Protein AF-A0AAN8BTD1-F1 (afdb_monomer)

Sequence (116 aa):
MRAYEKTLEIPCAHSEGMSALLEAAGKSLQRGRRVCYLGWGSLGVLGLVDASECVPTFGADDEDVRGFISGGYNELKNNEGPLGSDFRISHEGFLHLVLSSLGDHDMVLLIYTQTG

Structure (mmCIF, N/CA/C/O backbone):
data_AF-A0AAN8BTD1-F1
#
_entry.id   AF-A0AAN8BTD1-F1
#
loop_
_atom_site.group_PDB
_atom_site.id
_atom_site.type_symbol
_atom_site.label_atom_id
_atom_site.label_alt_id
_atom_site.label_comp_id
_atom_site.label_asym_id
_atom_site.label_entity_id
_atom_site.label_seq_id
_atom_site.pdbx_PDB_ins_code
_atom_site.Cartn_x
_atom_site.Cartn_y
_atom_site.Cartn_z
_atom_site.occupancy
_atom_site.B_iso_or_equiv
_atom_site.auth_seq_id
_atom_site.auth_comp_id
_atom_site.auth_asym_id
_atom_site.auth_atom_id
_atom_site.pdbx_PDB_model_num
ATOM 1 N N . MET A 1 1 ? 11.306 14.632 -23.818 1.00 53.06 1 MET A N 1
ATOM 2 C CA . MET A 1 1 ? 10.041 15.392 -23.703 1.00 53.06 1 MET A CA 1
ATOM 3 C C . MET A 1 1 ? 8.848 14.613 -24.255 1.00 53.06 1 MET A C 1
ATOM 5 O O . MET A 1 1 ? 8.024 14.221 -23.446 1.00 53.06 1 MET A O 1
ATOM 9 N N . ARG A 1 2 ? 8.818 14.226 -25.544 1.00 59.84 2 ARG A N 1
ATOM 10 C CA . ARG A 1 2 ? 7.687 13.473 -26.149 1.00 59.84 2 ARG A CA 1
ATOM 11 C C . ARG A 1 2 ? 7.262 12.170 -25.450 1.00 59.84 2 ARG A C 1
ATOM 13 O O . ARG A 1 2 ? 6.092 11.816 -25.497 1.00 59.84 2 ARG A O 1
ATOM 20 N N . ALA A 1 3 ? 8.193 11.440 -24.830 1.00 63.34 3 ALA A N 1
ATOM 21 C CA . ALA A 1 3 ? 7.861 10.208 -24.107 1.00 63.34 3 ALA A CA 1
ATOM 22 C C . ALA A 1 3 ? 7.046 10.472 -22.826 1.00 63.34 3 ALA A C 1
ATOM 24 O O . ALA A 1 3 ? 6.123 9.722 -22.550 1.00 63.34 3 ALA A O 1
ATOM 25 N N . TYR A 1 4 ? 7.340 11.557 -22.098 1.00 68.25 4 TYR A N 1
ATOM 26 C CA . TYR A 1 4 ? 6.585 11.954 -20.902 1.00 68.25 4 TYR A CA 1
ATOM 27 C C . TYR A 1 4 ? 5.223 12.565 -21.252 1.00 68.25 4 TYR A C 1
ATOM 29 O O . TYR A 1 4 ? 4.257 12.329 -20.539 1.00 68.25 4 TYR A O 1
ATOM 37 N N . GLU A 1 5 ? 5.124 13.301 -22.365 1.00 65.12 5 GLU A N 1
ATOM 38 C CA . GLU A 1 5 ? 3.844 13.844 -22.849 1.00 65.12 5 GLU A CA 1
ATOM 39 C C . GLU A 1 5 ? 2.848 12.725 -23.182 1.00 65.12 5 GLU A C 1
ATOM 41 O O . GLU A 1 5 ? 1.699 12.784 -22.758 1.00 65.12 5 GLU A O 1
ATOM 46 N N . LYS A 1 6 ? 3.302 11.645 -23.837 1.00 61.16 6 LYS A N 1
ATOM 47 C CA . LYS A 1 6 ? 2.470 10.452 -24.073 1.00 61.16 6 LYS A CA 1
ATOM 48 C C . LYS A 1 6 ? 2.014 9.763 -22.786 1.00 61.16 6 LYS A C 1
ATOM 50 O O . LYS A 1 6 ? 0.930 9.187 -22.760 1.00 61.16 6 LYS A O 1
ATOM 55 N N . THR A 1 7 ? 2.805 9.830 -21.716 1.00 64.00 7 THR A N 1
ATOM 56 C CA . THR A 1 7 ? 2.424 9.272 -20.410 1.00 64.00 7 THR A CA 1
ATOM 57 C C . THR A 1 7 ? 1.228 9.998 -19.795 1.00 64.00 7 THR A C 1
ATOM 59 O O . THR A 1 7 ? 0.555 9.408 -18.964 1.00 64.00 7 THR A O 1
ATOM 62 N N . LEU A 1 8 ? 0.916 11.234 -20.197 1.00 62.72 8 LEU A N 1
ATOM 63 C CA . LEU A 1 8 ? -0.255 11.961 -19.688 1.00 62.72 8 LEU A CA 1
ATOM 64 C C . LEU A 1 8 ? -1.566 11.519 -20.358 1.00 62.72 8 LEU A C 1
ATOM 66 O O . LEU A 1 8 ? -2.632 11.638 -19.761 1.00 62.72 8 LEU A O 1
ATOM 70 N N . GLU A 1 9 ? -1.502 10.981 -21.577 1.00 62.34 9 GLU A N 1
ATOM 71 C CA . GLU A 1 9 ? -2.693 10.578 -22.338 1.00 62.34 9 GLU A CA 1
ATOM 72 C C . GLU A 1 9 ? -3.218 9.194 -21.918 1.00 62.34 9 GLU A C 1
ATOM 74 O O . GLU A 1 9 ? -4.425 8.949 -21.922 1.00 62.34 9 GLU A O 1
ATOM 79 N N . ILE A 1 10 ? -2.323 8.288 -21.512 1.00 68.81 10 ILE A N 1
ATOM 80 C CA . ILE A 1 10 ? -2.658 6.889 -21.195 1.00 68.81 10 ILE A CA 1
ATOM 81 C C . ILE A 1 10 ? -3.501 6.748 -19.906 1.00 68.81 10 ILE A C 1
ATOM 83 O O . ILE A 1 10 ? -4.486 6.006 -19.940 1.00 68.81 10 ILE A O 1
ATOM 87 N N . PRO A 1 11 ? -3.201 7.434 -18.784 1.00 65.56 11 PRO A N 1
ATOM 88 C CA . PRO A 1 11 ? -4.016 7.367 -17.569 1.00 65.56 11 PRO A CA 1
ATOM 89 C C . PRO A 1 11 ? -5.425 7.920 -17.790 1.00 65.56 11 PRO A C 1
ATOM 91 O O . PRO A 1 11 ? -6.400 7.323 -17.342 1.00 65.56 11 PRO A O 1
ATOM 94 N N . CYS A 1 12 ? -5.550 9.007 -18.559 1.00 68.19 12 CYS A N 1
ATOM 95 C CA . CYS A 1 12 ? -6.843 9.599 -18.907 1.00 68.19 12 CYS A CA 1
ATOM 96 C C . CYS A 1 12 ? -7.747 8.613 -19.664 1.00 68.19 12 CYS A C 1
ATOM 98 O O . CYS A 1 12 ? -8.959 8.592 -19.440 1.00 68.19 12 CYS A O 1
ATOM 100 N N . ALA A 1 13 ? -7.159 7.746 -20.496 1.00 78.62 13 ALA A N 1
ATOM 101 C CA . ALA A 1 13 ? -7.882 6.688 -21.199 1.00 78.62 13 ALA A CA 1
ATOM 102 C C . ALA A 1 13 ? -8.425 5.579 -20.272 1.00 78.62 13 ALA A C 1
ATOM 104 O O . ALA A 1 13 ? -9.306 4.832 -20.682 1.00 78.62 13 ALA A O 1
ATOM 105 N N . HIS A 1 14 ? -7.942 5.488 -19.028 1.00 85.19 14 HIS A N 1
ATOM 106 C CA . HIS A 1 14 ? -8.376 4.512 -18.019 1.00 85.19 14 HIS A CA 1
ATOM 107 C C . HIS A 1 14 ? -9.089 5.179 -16.829 1.00 85.19 14 HIS A C 1
ATOM 109 O O . HIS A 1 14 ? -9.186 4.595 -15.747 1.00 85.19 14 HIS A O 1
ATOM 115 N N . SER A 1 15 ? -9.595 6.400 -17.025 1.00 87.31 15 SER A N 1
ATOM 116 C CA . SER A 1 15 ? -10.244 7.213 -15.988 1.00 87.31 15 SER A CA 1
ATOM 117 C C . SER A 1 15 ? -11.395 6.498 -15.273 1.00 87.31 15 SER A C 1
ATOM 119 O O . SER A 1 15 ? -11.531 6.648 -14.062 1.00 87.31 15 SER A O 1
ATOM 121 N N . GLU A 1 16 ? -12.168 5.660 -15.968 1.00 90.69 16 GLU A N 1
ATOM 122 C CA . GLU A 1 16 ? -13.232 4.854 -15.350 1.00 90.69 16 GLU A CA 1
ATOM 123 C C . GLU A 1 16 ? -12.679 3.843 -14.334 1.00 90.69 16 GLU A C 1
ATOM 125 O O . GLU A 1 16 ? -13.166 3.759 -13.206 1.00 90.69 16 GLU A O 1
ATOM 130 N N . GLY A 1 17 ? -11.617 3.118 -14.702 1.00 91.94 17 GLY A N 1
ATOM 131 C CA . GLY A 1 17 ? -10.956 2.160 -13.814 1.00 91.94 17 GLY A CA 1
ATOM 132 C C . GLY A 1 17 ? -10.321 2.845 -12.604 1.00 91.94 17 GLY A C 1
ATOM 133 O O . GLY A 1 17 ? -10.448 2.361 -11.481 1.00 91.94 17 GLY A O 1
ATOM 134 N N . MET A 1 18 ? -9.706 4.012 -12.814 1.00 91.06 18 MET A N 1
ATOM 135 C CA . MET A 1 18 ? -9.172 4.835 -11.725 1.00 91.06 18 MET A CA 1
ATOM 136 C C . MET A 1 18 ? -10.278 5.357 -10.803 1.00 91.06 18 MET A C 1
ATOM 138 O O . MET A 1 18 ? -10.120 5.319 -9.587 1.00 91.06 18 MET A O 1
ATOM 142 N N . SER A 1 19 ? -11.409 5.803 -11.352 1.00 94.25 19 SER A N 1
ATOM 143 C CA . SER A 1 19 ? -12.552 6.266 -10.560 1.00 94.25 19 SER A CA 1
ATOM 144 C C . SER A 1 19 ? -13.100 5.149 -9.675 1.00 94.25 19 SER A C 1
ATOM 146 O O . SER A 1 19 ? -13.294 5.348 -8.478 1.00 94.25 19 SER A O 1
ATOM 148 N N . ALA A 1 20 ? -13.291 3.951 -10.234 1.00 94.56 20 ALA A N 1
ATOM 149 C CA . ALA A 1 20 ? -13.753 2.792 -9.474 1.00 94.56 20 ALA A CA 1
ATOM 150 C C . ALA A 1 20 ? -12.766 2.402 -8.360 1.00 94.56 20 ALA A C 1
ATOM 152 O O . ALA A 1 20 ? -13.182 2.086 -7.243 1.00 94.56 20 ALA A O 1
ATOM 153 N N . LEU A 1 21 ? -11.461 2.468 -8.646 1.00 95.56 21 LEU A N 1
ATOM 154 C CA . LEU A 1 21 ? -10.401 2.225 -7.670 1.00 95.56 21 LEU A CA 1
ATOM 155 C C . LEU A 1 21 ? -10.460 3.232 -6.510 1.00 95.56 21 LEU A C 1
ATOM 157 O O . LEU A 1 21 ? -10.460 2.825 -5.349 1.00 95.56 21 LEU A O 1
ATOM 161 N N . LEU A 1 22 ? -10.552 4.529 -6.819 1.00 95.75 22 LEU A N 1
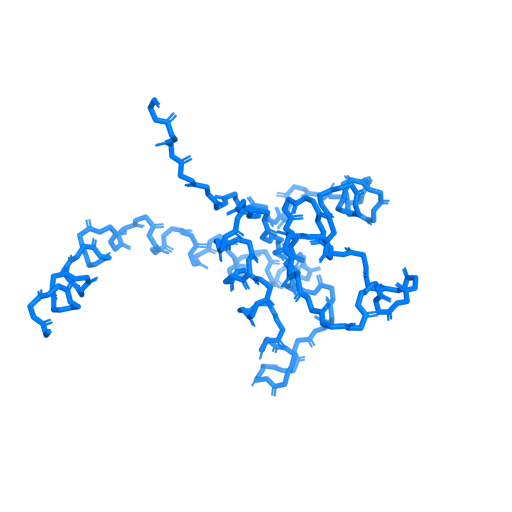ATOM 162 C CA . LEU A 1 22 ? -10.640 5.602 -5.824 1.00 95.75 22 LEU A CA 1
ATOM 163 C C . LEU A 1 22 ? -11.900 5.477 -4.963 1.00 95.75 22 LEU A C 1
ATOM 165 O O . LEU A 1 22 ? -11.836 5.641 -3.746 1.00 95.75 22 LEU A O 1
ATOM 169 N N . GLU A 1 23 ? -13.041 5.138 -5.566 1.00 96.88 23 GLU A N 1
ATOM 170 C CA . GLU A 1 23 ? -14.272 4.883 -4.820 1.00 96.88 23 GLU A CA 1
ATOM 171 C C . GLU A 1 23 ? -14.141 3.705 -3.852 1.00 96.88 23 GLU A C 1
ATOM 173 O O . GLU A 1 23 ? -14.637 3.782 -2.727 1.00 96.88 23 GLU A O 1
ATOM 178 N N . ALA A 1 24 ? -13.513 2.608 -4.279 1.00 96.69 24 ALA A N 1
ATOM 179 C CA . ALA A 1 24 ? -13.305 1.440 -3.431 1.00 96.69 24 ALA A CA 1
ATOM 180 C C . ALA A 1 24 ? -12.382 1.769 -2.248 1.00 96.69 24 ALA A C 1
ATOM 182 O O . ALA A 1 24 ? -12.726 1.460 -1.105 1.00 96.69 24 ALA A O 1
ATOM 183 N N . ALA A 1 25 ? -11.274 2.469 -2.509 1.00 97.44 25 ALA A N 1
ATOM 184 C CA . ALA A 1 25 ? -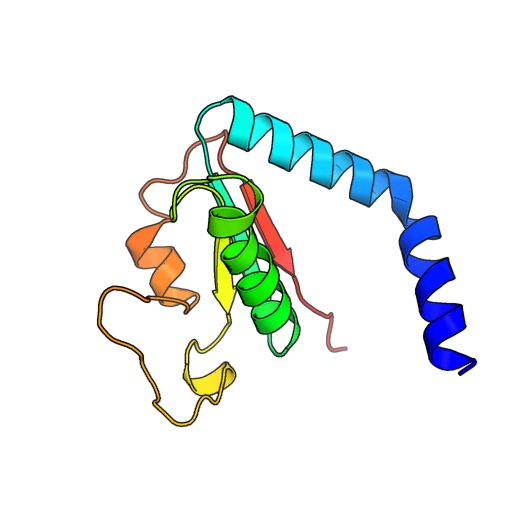10.333 2.899 -1.480 1.00 97.44 25 ALA A CA 1
ATOM 185 C C . ALA A 1 25 ? -11.006 3.841 -0.473 1.00 97.44 25 ALA A C 1
ATOM 187 O O . ALA A 1 25 ? -10.963 3.600 0.732 1.00 97.44 25 ALA A O 1
ATOM 188 N N . GLY A 1 26 ? -11.730 4.852 -0.963 1.00 97.38 26 GLY A N 1
ATOM 189 C CA . GLY A 1 26 ? -12.478 5.779 -0.117 1.00 97.38 26 GLY A CA 1
ATOM 190 C C . GLY A 1 26 ? -13.532 5.079 0.746 1.00 97.38 26 GLY A C 1
ATOM 191 O O . GLY A 1 26 ? -13.653 5.387 1.930 1.00 97.38 26 GLY A O 1
ATOM 192 N N . LYS A 1 27 ? -14.263 4.099 0.197 1.00 98.00 27 LYS A N 1
ATOM 193 C CA . LYS A 1 27 ? -15.246 3.300 0.954 1.00 98.00 27 LYS A CA 1
ATOM 194 C C . LYS A 1 27 ? -14.590 2.427 2.029 1.00 98.00 27 LYS A C 1
ATOM 196 O O . LYS A 1 27 ? -15.197 2.263 3.085 1.00 98.00 27 LYS A O 1
ATOM 201 N N . SER A 1 28 ? -13.399 1.876 1.777 1.00 98.06 28 SER A N 1
ATOM 202 C CA . SER A 1 28 ? -12.621 1.143 2.790 1.00 98.06 28 SER A CA 1
ATOM 203 C C . SER A 1 28 ? -12.261 2.070 3.955 1.00 98.06 28 SER A C 1
ATOM 205 O O . SER A 1 28 ? -12.709 1.860 5.084 1.00 98.06 28 SER A O 1
ATOM 207 N N . LEU A 1 29 ? -11.579 3.180 3.660 1.00 97.31 29 LEU A N 1
ATOM 208 C CA . LEU A 1 29 ? -11.107 4.129 4.672 1.00 97.31 29 LEU A CA 1
ATOM 209 C C . LEU A 1 29 ? -12.262 4.741 5.485 1.00 97.31 29 LEU A C 1
ATOM 211 O O . LEU A 1 29 ? -12.200 4.804 6.709 1.00 97.31 29 LEU A O 1
ATOM 215 N N . GLN A 1 30 ? -13.383 5.096 4.844 1.00 97.00 30 GLN A N 1
ATOM 216 C CA . GLN A 1 30 ? -14.583 5.596 5.540 1.00 97.00 30 GLN A CA 1
ATOM 217 C C . GLN A 1 30 ? -15.184 4.595 6.537 1.00 97.00 30 GLN A C 1
ATOM 219 O O . GLN A 1 30 ? -15.903 4.992 7.453 1.00 97.00 30 GLN A O 1
ATOM 224 N N . ARG A 1 31 ? -14.920 3.296 6.366 1.00 96.75 31 ARG A N 1
ATOM 225 C CA . ARG A 1 31 ? -15.359 2.235 7.282 1.00 96.75 31 ARG A CA 1
ATOM 226 C C . ARG A 1 31 ? -14.341 1.955 8.393 1.00 96.75 31 ARG A C 1
ATOM 228 O O . ARG A 1 31 ? -14.540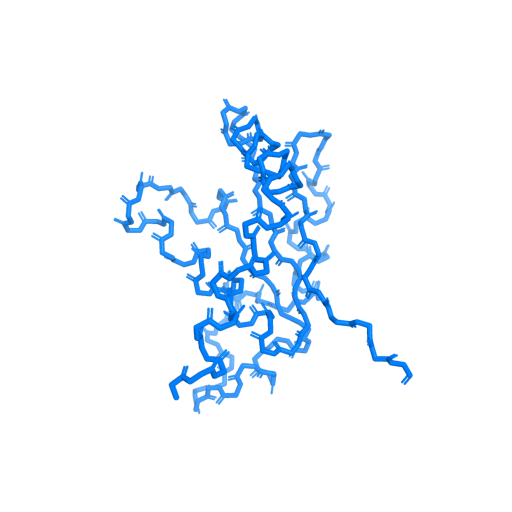 0.989 9.131 1.00 96.75 31 ARG A O 1
ATOM 235 N N . GLY A 1 32 ? -13.280 2.758 8.510 1.00 95.38 32 GLY A N 1
ATOM 236 C CA . GLY A 1 32 ? -12.169 2.517 9.436 1.00 95.38 32 GLY A CA 1
ATOM 237 C C . GLY A 1 32 ? -11.403 1.243 9.081 1.00 95.38 32 GLY A C 1
ATOM 238 O O . GLY A 1 32 ? -11.039 0.464 9.960 1.00 95.38 32 GLY A O 1
ATOM 239 N N . ARG A 1 33 ? -11.289 0.962 7.781 1.00 96.75 33 ARG A N 1
ATOM 240 C CA . ARG A 1 33 ? -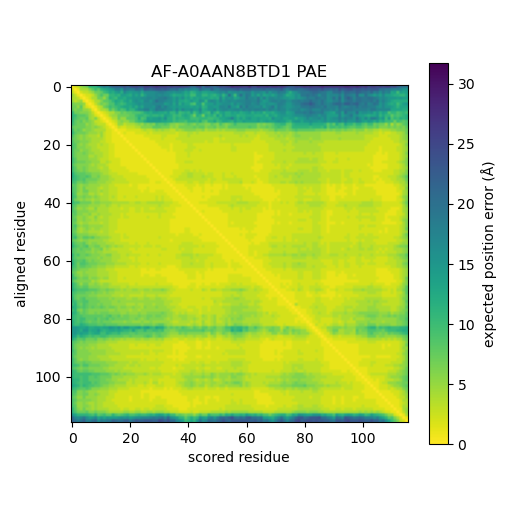10.593 -0.198 7.213 1.00 96.75 33 ARG A CA 1
ATOM 241 C C . ARG A 1 33 ? -9.391 0.278 6.418 1.00 96.75 33 ARG A C 1
ATOM 243 O O . ARG A 1 33 ? -9.219 1.478 6.236 1.00 96.75 33 ARG A O 1
ATOM 250 N N . ARG A 1 34 ? -8.561 -0.657 5.959 1.00 96.44 34 ARG A N 1
ATOM 251 C CA . ARG A 1 34 ? -7.262 -0.328 5.369 1.00 96.44 34 ARG A CA 1
ATOM 252 C C . ARG A 1 34 ? -7.211 -0.485 3.856 1.00 96.44 34 ARG A C 1
ATOM 254 O O . ARG A 1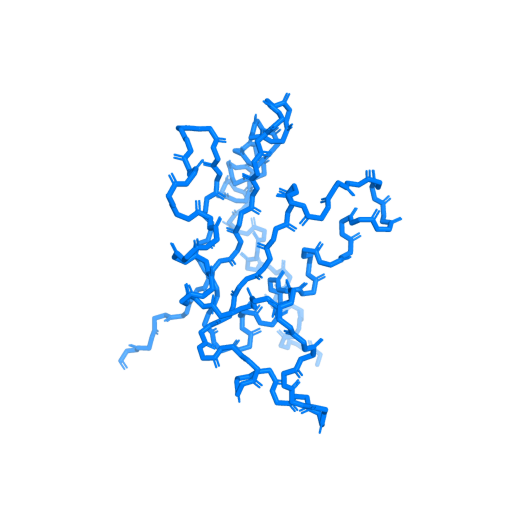 34 ? -8.016 -1.196 3.242 1.00 96.44 34 ARG A O 1
ATOM 261 N N . VAL A 1 35 ? -6.203 0.138 3.262 1.00 98.19 35 VAL A N 1
ATOM 262 C CA . VAL A 1 35 ? -5.787 -0.038 1.871 1.00 98.19 35 VAL A CA 1
ATOM 263 C C . VAL A 1 35 ? -4.344 -0.542 1.863 1.00 98.19 35 VAL A C 1
ATOM 265 O O . VAL A 1 35 ? -3.465 0.032 2.498 1.00 98.19 35 VAL A O 1
ATOM 268 N N . CYS A 1 36 ? -4.074 -1.639 1.162 1.00 97.94 36 CYS A N 1
ATOM 269 C CA . CYS A 1 36 ? -2.737 -2.214 1.046 1.00 97.94 36 CYS A CA 1
ATOM 270 C C . CYS A 1 36 ? -2.294 -2.284 -0.415 1.00 97.94 36 CYS A C 1
ATOM 272 O O . CYS A 1 36 ? -2.992 -2.860 -1.249 1.00 97.94 36 CYS A O 1
ATOM 274 N N . TYR A 1 37 ? -1.108 -1.764 -0.717 1.00 97.94 37 TYR A N 1
ATOM 275 C CA . TYR A 1 37 ? -0.454 -1.908 -2.013 1.00 97.94 37 TYR A CA 1
ATOM 276 C C . TYR A 1 37 ? 0.500 -3.102 -1.979 1.00 97.94 37 TYR A C 1
ATOM 278 O O . TYR A 1 37 ? 1.407 -3.145 -1.154 1.00 97.94 37 TYR A O 1
ATOM 286 N N . LEU A 1 38 ? 0.317 -4.061 -2.884 1.00 98.00 38 LEU A N 1
ATOM 287 C CA . LEU A 1 38 ? 1.252 -5.159 -3.133 1.00 98.00 38 LEU A CA 1
ATOM 288 C C . LEU A 1 38 ? 1.880 -4.949 -4.509 1.00 98.00 38 LEU A C 1
ATOM 290 O O . LEU A 1 38 ? 1.198 -5.097 -5.527 1.00 98.00 38 LEU A O 1
ATOM 294 N N . GLY A 1 39 ? 3.156 -4.579 -4.557 1.00 97.25 39 GLY A N 1
ATOM 295 C CA . GLY A 1 39 ? 3.824 -4.234 -5.808 1.00 97.25 39 GLY A CA 1
ATOM 296 C C . GLY A 1 39 ? 5.085 -5.041 -6.094 1.00 97.25 39 GLY A C 1
ATOM 297 O O . GLY A 1 39 ? 5.798 -5.473 -5.192 1.00 97.25 39 GLY A O 1
ATOM 298 N N . TRP A 1 40 ? 5.385 -5.205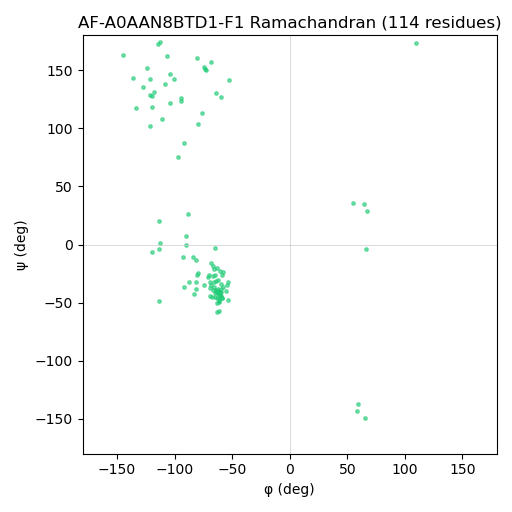 -7.382 1.00 96.75 40 TRP A N 1
ATOM 299 C CA . TRP A 1 40 ? 6.585 -5.897 -7.859 1.00 96.75 40 TRP A CA 1
ATOM 300 C C . TRP A 1 40 ? 7.593 -4.921 -8.465 1.00 96.75 40 TRP A C 1
ATOM 302 O O . TRP A 1 40 ? 7.220 -4.009 -9.210 1.00 96.75 40 TRP A O 1
ATOM 312 N N . GLY A 1 41 ? 8.882 -5.111 -8.176 1.00 93.50 41 GLY A N 1
ATOM 313 C CA . GLY A 1 41 ? 9.935 -4.237 -8.692 1.00 93.50 41 GLY A CA 1
ATOM 314 C C . GLY A 1 41 ? 9.756 -2.774 -8.287 1.00 93.50 41 GLY A C 1
ATOM 315 O O . GLY A 1 41 ? 9.285 -2.451 -7.196 1.00 93.50 41 GLY A O 1
ATOM 316 N N . SER A 1 42 ? 10.094 -1.858 -9.198 1.00 93.12 42 SER A N 1
ATOM 317 C CA . SER A 1 42 ? 9.961 -0.415 -8.957 1.00 93.12 42 SER A CA 1
ATOM 318 C C . SER A 1 42 ? 8.515 0.044 -8.735 1.00 93.12 42 SER A C 1
ATOM 320 O O . SER A 1 42 ? 8.306 1.093 -8.129 1.00 93.12 42 SER A O 1
ATOM 322 N N . LEU A 1 43 ? 7.513 -0.733 -9.165 1.00 95.31 43 LEU A N 1
ATOM 323 C CA . LEU A 1 43 ? 6.105 -0.437 -8.884 1.00 95.31 43 LEU A CA 1
ATOM 324 C C . LEU A 1 43 ? 5.764 -0.632 -7.401 1.00 95.31 43 LEU A C 1
ATOM 326 O O . LEU A 1 43 ? 4.950 0.115 -6.866 1.00 95.31 43 LEU A O 1
ATOM 330 N N . GLY A 1 44 ? 6.417 -1.574 -6.714 1.00 96.00 44 GLY A N 1
ATOM 331 C CA . GLY A 1 44 ? 6.291 -1.701 -5.260 1.00 96.00 44 GLY A CA 1
ATOM 332 C C . GLY A 1 44 ? 6.923 -0.530 -4.515 1.00 96.00 44 GLY A C 1
ATOM 333 O O . GLY A 1 44 ? 6.357 -0.060 -3.533 1.00 96.00 44 GLY A O 1
ATOM 334 N N . VAL A 1 45 ? 8.030 0.022 -5.027 1.00 96.38 45 VAL A N 1
ATOM 335 C CA . VAL A 1 45 ? 8.613 1.260 -4.477 1.00 96.38 45 VAL A CA 1
ATOM 336 C C . VAL A 1 45 ? 7.637 2.428 -4.621 1.00 96.38 45 VAL A C 1
ATOM 338 O O . VAL A 1 45 ? 7.469 3.192 -3.677 1.00 96.38 45 VAL A O 1
ATOM 341 N N . LEU A 1 46 ? 6.949 2.546 -5.761 1.00 95.56 46 LEU A N 1
ATOM 342 C CA . LEU A 1 46 ? 5.934 3.584 -5.955 1.00 95.56 46 LEU A CA 1
ATOM 343 C C . LEU A 1 46 ? 4.785 3.463 -4.940 1.00 95.56 46 LEU A C 1
ATOM 345 O O . LEU A 1 46 ? 4.381 4.470 -4.367 1.00 95.56 46 LEU A O 1
ATOM 349 N N . GLY A 1 47 ? 4.312 2.242 -4.672 1.00 96.38 47 GLY A N 1
ATOM 350 C CA . GLY A 1 47 ? 3.310 1.995 -3.633 1.00 96.38 47 GLY A CA 1
ATOM 351 C C . GLY A 1 47 ? 3.804 2.350 -2.225 1.00 96.38 47 GLY A C 1
ATOM 352 O O . GLY A 1 47 ? 3.066 2.948 -1.451 1.00 96.38 47 GLY A O 1
ATOM 353 N N . LEU A 1 48 ? 5.061 2.037 -1.890 1.00 96.38 48 LEU A N 1
ATOM 354 C CA . LEU A 1 48 ? 5.657 2.427 -0.605 1.00 96.38 48 LEU A CA 1
ATOM 355 C C . LEU A 1 48 ? 5.687 3.949 -0.422 1.00 96.38 48 LEU A C 1
ATOM 357 O O . LEU A 1 48 ? 5.336 4.434 0.651 1.00 96.38 48 LEU A O 1
ATOM 361 N N . VAL A 1 49 ? 6.076 4.688 -1.465 1.00 96.25 49 VAL A N 1
ATOM 362 C CA . VAL A 1 49 ? 6.123 6.156 -1.435 1.00 96.25 49 VAL A CA 1
ATOM 363 C C . VAL A 1 49 ? 4.725 6.736 -1.230 1.00 96.25 49 VAL A C 1
ATOM 365 O O . VAL A 1 49 ? 4.539 7.526 -0.310 1.00 96.25 49 VAL A O 1
ATOM 368 N N . ASP A 1 50 ? 3.738 6.305 -2.020 1.00 96.38 50 ASP A N 1
ATOM 369 C CA . ASP A 1 50 ? 2.359 6.801 -1.909 1.00 96.38 50 ASP A CA 1
ATOM 370 C C . ASP A 1 50 ? 1.762 6.561 -0.511 1.00 96.38 50 ASP A C 1
ATOM 372 O O . ASP A 1 50 ? 1.242 7.484 0.117 1.00 96.38 50 ASP A O 1
ATOM 376 N N . ALA A 1 51 ? 1.928 5.348 0.030 1.00 96.44 51 ALA A N 1
ATOM 377 C CA . ALA A 1 51 ? 1.478 5.018 1.381 1.00 96.44 51 ALA A CA 1
ATOM 378 C C . ALA A 1 51 ? 2.144 5.903 2.449 1.00 96.44 51 ALA A C 1
ATOM 380 O O . ALA A 1 51 ? 1.464 6.422 3.333 1.00 96.44 51 ALA A O 1
ATOM 381 N N . SER A 1 52 ? 3.461 6.122 2.352 1.00 95.06 52 SER A N 1
ATOM 382 C CA . SER A 1 52 ? 4.215 6.887 3.356 1.00 95.06 52 SER A CA 1
ATOM 383 C C . SER A 1 52 ? 3.812 8.362 3.449 1.00 95.06 52 SER A C 1
ATOM 385 O O . SER A 1 52 ? 3.925 8.963 4.515 1.00 95.06 52 SER A O 1
ATOM 387 N N . GLU A 1 53 ? 3.291 8.940 2.364 1.00 97.38 53 GLU A N 1
ATOM 388 C CA . GLU A 1 53 ? 2.848 10.336 2.334 1.00 97.38 53 GLU A CA 1
ATOM 389 C C . GLU A 1 53 ? 1.444 10.528 2.931 1.00 97.38 53 GLU A C 1
ATOM 391 O O . GLU A 1 53 ? 1.055 11.657 3.241 1.00 97.38 53 GLU A O 1
ATOM 396 N N . CYS A 1 54 ? 0.678 9.451 3.150 1.00 96.81 54 CYS A N 1
ATOM 397 C CA . CYS A 1 54 ? -0.686 9.547 3.675 1.00 96.81 54 CYS A CA 1
ATOM 398 C C . CYS A 1 54 ? -0.730 10.061 5.123 1.00 96.81 54 CYS A C 1
ATOM 400 O O . CYS A 1 54 ? -1.585 10.883 5.462 1.00 96.81 54 CYS A O 1
ATOM 402 N N . VAL A 1 55 ? 0.216 9.627 5.960 1.00 95.38 55 VAL A N 1
ATOM 403 C CA . VAL A 1 55 ? 0.313 10.013 7.377 1.00 95.38 55 VAL A CA 1
ATOM 404 C C . VAL A 1 55 ? 0.566 11.520 7.537 1.00 95.38 55 VAL A C 1
ATOM 406 O O . VAL A 1 55 ? -0.279 12.198 8.128 1.00 95.38 55 VAL A O 1
ATOM 409 N N . PRO A 1 56 ? 1.649 12.111 6.985 1.00 97.31 56 PRO A N 1
ATOM 410 C CA . PRO A 1 56 ? 1.911 13.540 7.155 1.00 97.31 56 PRO A CA 1
ATOM 411 C C . PRO A 1 56 ? 0.937 14.438 6.379 1.00 97.31 56 PRO A C 1
ATOM 413 O O . PRO A 1 56 ? 0.701 15.571 6.800 1.00 97.31 56 PRO A O 1
ATOM 416 N N . THR A 1 57 ? 0.371 13.967 5.262 1.00 97.25 57 THR A N 1
ATOM 417 C CA . THR A 1 57 ? -0.493 14.795 4.403 1.00 97.25 57 THR A CA 1
ATOM 418 C C . THR A 1 57 ? -1.933 14.845 4.901 1.00 97.25 57 THR A C 1
ATOM 420 O O . THR A 1 57 ? -2.550 15.911 4.898 1.00 97.25 57 THR A O 1
ATOM 423 N N . PHE A 1 58 ? -2.483 13.702 5.321 1.00 96.38 58 PHE A N 1
ATOM 424 C CA . PHE A 1 58 ? -3.901 13.570 5.666 1.00 96.38 58 PHE A CA 1
ATOM 425 C C . PHE A 1 58 ? -4.148 13.285 7.150 1.00 96.38 58 PHE A C 1
ATOM 427 O O . PHE A 1 58 ? -5.305 13.253 7.565 1.00 96.38 58 PHE A O 1
ATOM 434 N N . GLY A 1 59 ? -3.096 13.102 7.956 1.00 95.62 59 GLY A N 1
ATOM 435 C CA . GLY A 1 59 ? -3.229 12.691 9.354 1.00 95.62 59 GLY A CA 1
ATOM 436 C C . GLY A 1 59 ? -3.778 11.270 9.502 1.00 95.62 59 GLY A C 1
ATOM 437 O O . GLY A 1 59 ? -4.479 11.000 10.475 1.00 95.62 59 GLY A O 1
ATOM 438 N N . ALA A 1 60 ? -3.518 10.407 8.515 1.00 96.25 60 ALA A N 1
ATOM 439 C CA . ALA A 1 60 ? -3.891 8.995 8.542 1.00 96.25 60 ALA A CA 1
ATOM 440 C C . ALA A 1 60 ? -3.078 8.220 9.593 1.00 96.25 60 ALA A C 1
ATOM 442 O O . ALA A 1 60 ? -1.977 8.639 9.960 1.00 96.25 60 ALA A O 1
ATOM 443 N N . ASP A 1 61 ? -3.608 7.090 10.054 1.00 96.12 61 ASP A N 1
ATOM 444 C CA . ASP A 1 61 ? -2.857 6.124 10.859 1.00 96.12 61 ASP A CA 1
ATOM 445 C C . ASP A 1 61 ? -1.876 5.327 9.977 1.00 96.12 61 ASP A C 1
ATOM 447 O O . ASP A 1 61 ? -2.124 5.119 8.785 1.00 96.12 61 ASP A O 1
ATOM 451 N N . ASP A 1 62 ? -0.774 4.843 10.559 1.00 91.81 62 ASP A N 1
ATOM 452 C CA . ASP A 1 62 ? 0.225 4.016 9.864 1.00 91.81 62 ASP A CA 1
ATOM 453 C C . ASP A 1 62 ? -0.383 2.728 9.267 1.00 91.81 62 ASP A C 1
ATOM 455 O O . ASP A 1 62 ? 0.165 2.147 8.325 1.00 91.81 62 ASP A O 1
ATOM 459 N N . GLU A 1 63 ? -1.517 2.261 9.801 1.00 93.94 63 GLU A N 1
ATOM 460 C CA . GLU A 1 63 ? -2.226 1.078 9.314 1.00 93.94 63 GLU A CA 1
ATOM 461 C C . GLU A 1 63 ? -3.321 1.373 8.277 1.00 93.94 63 GLU A C 1
ATOM 463 O O . GLU A 1 63 ? -3.792 0.428 7.637 1.00 93.94 63 GLU A O 1
ATOM 468 N N . ASP A 1 64 ? -3.704 2.637 8.062 1.00 96.25 64 ASP A N 1
ATOM 469 C CA . ASP A 1 64 ? -4.777 3.009 7.127 1.00 96.25 64 ASP A CA 1
ATOM 470 C C . ASP A 1 64 ? -4.377 2.733 5.672 1.00 96.25 64 ASP A C 1
ATOM 472 O O . ASP A 1 64 ? -5.153 2.161 4.901 1.00 96.25 64 ASP A O 1
ATOM 476 N N . VAL A 1 65 ? -3.154 3.113 5.287 1.00 97.75 65 VAL A N 1
ATOM 477 C CA . VAL A 1 65 ? -2.606 2.891 3.942 1.00 97.75 65 VAL A CA 1
ATOM 478 C C . VAL A 1 65 ? -1.195 2.329 4.055 1.00 97.75 65 VAL A C 1
ATOM 480 O O . VAL A 1 65 ? -0.291 2.987 4.559 1.00 97.75 65 VAL A O 1
ATOM 483 N N . ARG A 1 66 ? -0.982 1.107 3.557 1.00 97.19 66 ARG A N 1
ATOM 484 C CA . ARG A 1 66 ?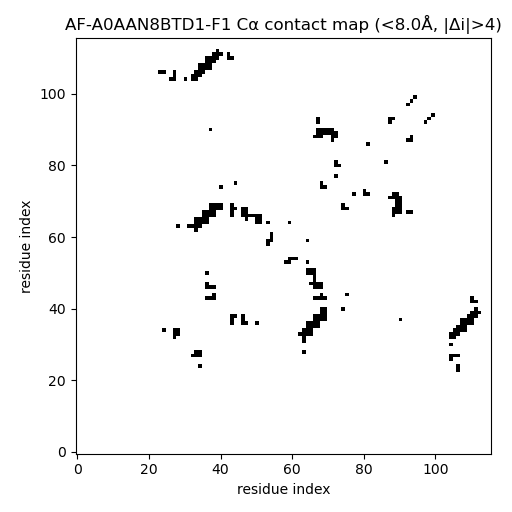 0.307 0.406 3.670 1.00 97.19 66 ARG A CA 1
ATOM 485 C C . ARG A 1 66 ? 0.837 -0.085 2.336 1.00 97.19 66 ARG A C 1
ATOM 487 O O . ARG A 1 66 ? 0.116 -0.712 1.567 1.00 97.19 66 ARG A O 1
ATOM 494 N N . GLY A 1 67 ? 2.128 0.128 2.096 1.00 97.00 67 GLY A N 1
ATOM 495 C CA . GLY A 1 67 ? 2.834 -0.410 0.936 1.00 97.00 67 GLY A CA 1
ATOM 496 C C . GLY A 1 67 ? 3.656 -1.653 1.268 1.00 97.00 67 GLY A C 1
ATOM 497 O O . GLY A 1 67 ? 4.294 -1.731 2.319 1.00 97.00 67 GLY A O 1
ATOM 498 N N . PHE A 1 68 ? 3.682 -2.603 0.338 1.00 97.81 68 PHE A N 1
ATOM 499 C CA . PHE A 1 68 ? 4.533 -3.783 0.376 1.00 97.81 68 PHE A CA 1
ATOM 500 C C . PHE A 1 68 ? 5.150 -4.033 -1.001 1.00 97.81 68 PHE A C 1
ATOM 502 O O . PHE A 1 68 ? 4.519 -3.834 -2.042 1.00 97.81 68 PHE A O 1
ATOM 509 N N . ILE A 1 69 ? 6.395 -4.494 -0.992 1.00 97.31 69 ILE A N 1
ATOM 510 C CA . ILE A 1 69 ? 7.201 -4.768 -2.178 1.00 97.31 69 ILE A CA 1
ATOM 511 C C . ILE A 1 69 ? 7.634 -6.235 -2.192 1.00 97.31 69 ILE A C 1
ATOM 513 O O . ILE A 1 69 ? 7.969 -6.815 -1.149 1.00 97.31 69 ILE A O 1
ATOM 517 N N . SER A 1 70 ? 7.661 -6.850 -3.374 1.00 96.06 70 SER A N 1
ATOM 518 C CA . SER A 1 70 ? 8.302 -8.153 -3.555 1.00 96.06 70 SER A CA 1
ATOM 519 C C . SER A 1 70 ? 9.745 -8.109 -3.033 1.00 96.06 70 SER A C 1
ATOM 521 O O . SER A 1 70 ? 10.405 -7.080 -3.091 1.00 96.06 70 SER A O 1
ATOM 523 N N . GLY A 1 71 ? 10.225 -9.176 -2.392 1.00 92.06 71 GLY A N 1
ATOM 524 C CA . GLY A 1 71 ? 11.612 -9.239 -1.900 1.00 92.06 71 GLY A CA 1
ATOM 525 C C . GLY A 1 71 ? 12.003 -8.260 -0.773 1.00 92.06 71 GLY A C 1
ATOM 526 O O . GLY A 1 71 ? 13.124 -8.347 -0.266 1.00 92.06 71 GLY A O 1
ATOM 527 N N . GLY A 1 72 ? 11.114 -7.359 -0.337 1.00 95.81 72 GLY A N 1
ATOM 528 C CA . GLY A 1 72 ? 11.351 -6.422 0.765 1.00 95.81 72 GLY A CA 1
ATOM 529 C C . GLY A 1 72 ? 12.549 -5.490 0.536 1.00 95.81 72 GLY A C 1
ATOM 530 O O . GLY A 1 72 ? 12.770 -4.974 -0.558 1.00 95.81 72 GLY A O 1
ATOM 531 N N . TYR A 1 73 ? 13.361 -5.288 1.578 1.00 95.44 73 TYR A N 1
ATOM 532 C CA . TYR A 1 73 ? 14.529 -4.394 1.540 1.00 95.44 73 TYR A CA 1
ATOM 533 C C . TYR A 1 73 ? 15.578 -4.760 0.482 1.00 95.44 73 TYR A C 1
ATOM 535 O O . TYR A 1 73 ? 16.275 -3.879 -0.019 1.00 95.44 73 TYR A O 1
ATOM 543 N N . ASN A 1 74 ? 15.662 -6.035 0.089 1.00 92.75 74 ASN A N 1
ATOM 544 C CA . ASN A 1 74 ? 16.562 -6.459 -0.987 1.00 92.75 74 ASN A CA 1
ATOM 545 C C . ASN A 1 74 ? 16.171 -5.839 -2.337 1.00 92.75 74 ASN A C 1
ATOM 547 O O . ASN A 1 74 ? 17.037 -5.589 -3.176 1.00 92.75 74 ASN A O 1
ATOM 551 N N . GLU A 1 75 ? 14.878 -5.589 -2.547 1.00 93.62 75 GLU A N 1
ATOM 552 C CA . GLU A 1 75 ? 14.364 -4.954 -3.757 1.00 93.62 75 GLU A CA 1
ATOM 553 C C . GLU A 1 75 ? 14.376 -3.421 -3.644 1.00 93.62 75 GLU A C 1
ATOM 555 O O . GLU A 1 75 ? 14.674 -2.743 -4.628 1.00 93.62 75 GLU A O 1
ATOM 560 N N . LEU A 1 76 ? 14.179 -2.875 -2.435 1.00 93.56 76 LEU A N 1
ATOM 561 C CA . LEU A 1 76 ? 14.308 -1.437 -2.156 1.00 93.56 76 LEU A CA 1
ATOM 562 C C . LEU A 1 76 ? 15.749 -0.917 -2.327 1.00 93.56 76 LEU A C 1
ATOM 564 O O . LEU A 1 76 ? 15.941 0.228 -2.730 1.00 93.56 76 LEU A O 1
ATOM 568 N N . LYS A 1 77 ? 16.760 -1.754 -2.044 1.00 91.88 77 LYS A N 1
ATOM 569 C CA . LYS A 1 77 ? 18.196 -1.447 -2.207 1.00 91.88 77 LYS A CA 1
ATOM 570 C C . LYS A 1 77 ? 18.657 -0.176 -1.480 1.00 91.88 77 LYS A C 1
ATOM 572 O O . LYS A 1 77 ? 19.520 0.551 -1.971 1.00 91.88 77 LYS A O 1
ATOM 577 N N . ASN A 1 78 ? 18.101 0.098 -0.305 1.00 92.69 78 ASN A N 1
ATOM 578 C CA . ASN A 1 78 ? 18.594 1.169 0.553 1.00 92.69 78 ASN A CA 1
ATOM 579 C C . ASN A 1 78 ? 19.940 0.778 1.191 1.00 92.69 78 ASN A C 1
ATOM 581 O O . ASN A 1 78 ? 20.201 -0.392 1.466 1.00 92.69 78 ASN A O 1
ATOM 585 N N . ASN A 1 79 ? 20.785 1.770 1.476 1.00 95.75 79 ASN A N 1
ATOM 586 C CA . ASN A 1 79 ? 22.132 1.533 2.013 1.00 95.75 79 ASN A CA 1
ATOM 587 C C . ASN A 1 79 ? 22.136 0.931 3.425 1.00 95.75 79 ASN A C 1
ATOM 589 O O . ASN A 1 79 ? 23.089 0.258 3.805 1.00 95.75 79 ASN A O 1
ATOM 593 N N . GLU A 1 80 ? 21.086 1.188 4.200 1.00 93.88 80 GLU A N 1
ATOM 594 C CA . GLU A 1 80 ? 20.981 0.755 5.596 1.00 93.88 80 GLU A CA 1
ATOM 595 C C . GLU A 1 80 ? 20.459 -0.685 5.737 1.00 93.88 80 GLU A C 1
ATOM 597 O O . GLU A 1 80 ? 20.530 -1.263 6.818 1.00 93.88 80 GLU A O 1
ATOM 602 N N . GLY A 1 81 ? 19.963 -1.293 4.652 1.00 92.75 81 GLY A N 1
ATOM 603 C CA . GLY A 1 81 ? 19.309 -2.599 4.704 1.00 92.75 81 GLY A CA 1
ATOM 604 C C . GLY A 1 81 ? 17.997 -2.562 5.507 1.00 92.75 81 GLY A C 1
ATOM 605 O O . GLY A 1 81 ? 17.304 -1.544 5.507 1.00 92.75 81 GLY A O 1
ATOM 606 N N . PRO A 1 82 ? 17.603 -3.664 6.168 1.00 93.88 82 PRO A N 1
ATOM 607 C CA . PRO A 1 82 ? 16.379 -3.699 6.966 1.00 93.88 82 PRO A CA 1
ATOM 608 C C . PRO A 1 82 ? 16.380 -2.678 8.111 1.00 93.88 82 PRO A C 1
ATOM 610 O O . PRO A 1 82 ? 17.273 -2.690 8.953 1.00 93.88 82 PRO A O 1
ATOM 613 N N . LEU A 1 83 ? 15.339 -1.843 8.187 1.00 91.69 83 LEU A N 1
ATOM 614 C CA . LEU A 1 83 ? 15.250 -0.708 9.121 1.00 91.69 83 LEU A CA 1
ATOM 615 C C . LEU A 1 83 ? 14.642 -1.068 10.492 1.00 91.69 83 LEU A C 1
ATOM 617 O O . LEU A 1 83 ? 14.067 -0.221 11.167 1.00 91.69 83 LEU A O 1
ATOM 621 N N . GLY A 1 84 ? 14.762 -2.327 10.916 1.00 86.25 84 GLY A N 1
ATOM 622 C CA . GLY A 1 84 ? 14.203 -2.832 12.175 1.00 86.25 84 GLY A CA 1
ATOM 623 C C . GLY A 1 84 ? 13.022 -3.790 11.996 1.00 86.25 84 GLY A C 1
ATOM 624 O O . GLY A 1 84 ? 12.554 -4.043 10.887 1.00 86.25 84 GLY A O 1
ATOM 625 N N . SER A 1 85 ? 12.565 -4.376 13.107 1.00 82.19 85 SER A N 1
ATOM 626 C CA . SER A 1 85 ? 11.499 -5.392 13.122 1.00 82.19 85 SER A CA 1
ATOM 627 C C . SER A 1 85 ? 10.119 -4.847 12.782 1.00 82.19 85 SER A C 1
ATOM 629 O O . SER A 1 85 ? 9.273 -5.606 12.305 1.00 82.19 85 SER A O 1
ATOM 631 N N . ASP A 1 86 ? 9.915 -3.560 13.039 1.00 82.62 86 ASP A N 1
ATOM 632 C CA . ASP A 1 86 ? 8.603 -2.917 12.996 1.00 82.62 86 ASP A CA 1
ATOM 633 C C . ASP A 1 86 ? 8.217 -2.571 11.548 1.00 82.62 86 ASP A C 1
ATOM 635 O O . ASP A 1 86 ? 7.048 -2.602 11.167 1.00 82.62 86 ASP A O 1
ATOM 639 N N . PHE A 1 87 ? 9.217 -2.381 10.684 1.00 87.44 87 PHE A N 1
ATOM 640 C CA . PHE A 1 87 ? 9.042 -2.031 9.279 1.00 87.44 87 PHE A CA 1
ATOM 641 C C . PHE A 1 87 ? 9.112 -3.270 8.375 1.00 87.44 87 PHE A C 1
ATOM 643 O O . PHE A 1 87 ? 10.095 -3.532 7.681 1.00 87.44 87 PHE A O 1
ATOM 650 N N . ARG A 1 88 ? 8.048 -4.079 8.363 1.00 93.62 88 ARG A N 1
ATOM 651 C CA . ARG A 1 88 ? 7.966 -5.278 7.503 1.00 93.62 88 ARG A CA 1
ATOM 652 C C . ARG A 1 88 ? 7.307 -4.950 6.165 1.00 93.62 88 ARG A C 1
ATOM 654 O O . ARG A 1 88 ? 6.107 -5.129 5.999 1.00 93.62 88 ARG A O 1
ATOM 661 N N . ILE A 1 89 ? 8.112 -4.511 5.203 1.00 96.12 89 ILE A N 1
ATOM 662 C CA . ILE A 1 89 ? 7.640 -4.077 3.875 1.00 96.12 89 ILE A CA 1
ATOM 663 C C . ILE A 1 89 ? 7.581 -5.193 2.820 1.00 96.12 89 ILE A C 1
ATOM 665 O O . ILE A 1 89 ? 7.237 -4.922 1.676 1.00 96.12 89 ILE A O 1
ATOM 669 N N . SER A 1 90 ? 7.959 -6.434 3.143 1.00 97.06 90 SER A N 1
ATOM 670 C CA . SER A 1 90 ? 7.919 -7.526 2.158 1.00 97.06 90 SER A CA 1
ATOM 671 C C . SER A 1 90 ? 6.514 -8.111 2.004 1.00 97.06 90 SER A C 1
ATOM 673 O O . SER A 1 90 ? 5.681 -7.994 2.906 1.00 97.06 90 SER A O 1
ATOM 675 N N . HIS A 1 91 ? 6.257 -8.813 0.899 1.00 97.31 91 HIS A N 1
ATOM 676 C CA . HIS A 1 91 ? 5.019 -9.584 0.736 1.00 97.31 91 HIS A CA 1
ATOM 677 C C . HIS A 1 91 ? 4.839 -10.637 1.842 1.00 97.31 91 HIS A C 1
ATOM 679 O O . HIS A 1 91 ? 3.733 -10.815 2.338 1.00 97.31 91 HIS A O 1
ATOM 685 N N . GLU A 1 92 ? 5.906 -11.286 2.316 1.00 95.94 92 GLU A N 1
ATOM 686 C CA . GLU A 1 92 ? 5.836 -12.165 3.494 1.00 95.94 92 GLU A CA 1
ATOM 687 C C . GLU A 1 92 ? 5.436 -11.380 4.750 1.00 95.94 92 GLU A C 1
ATOM 689 O O . GLU A 1 92 ? 4.647 -11.862 5.561 1.00 95.94 92 GLU A O 1
ATOM 694 N N . GLY A 1 93 ? 5.935 -10.149 4.897 1.00 94.81 93 GLY A N 1
ATOM 695 C CA . GLY A 1 93 ? 5.483 -9.205 5.917 1.00 94.81 93 GLY A CA 1
ATOM 696 C C . GLY A 1 93 ? 3.971 -8.996 5.876 1.00 94.81 93 GLY A C 1
ATOM 697 O O . GLY A 1 93 ? 3.320 -9.149 6.906 1.00 94.81 93 GLY A O 1
ATOM 698 N N . PHE A 1 94 ? 3.403 -8.754 4.694 1.00 96.56 94 PHE A N 1
ATOM 699 C CA . PHE A 1 94 ? 1.953 -8.647 4.501 1.00 96.56 94 PHE A CA 1
ATOM 700 C C . PHE A 1 94 ? 1.204 -9.919 4.925 1.00 96.56 94 PHE A C 1
ATOM 702 O O . PHE A 1 94 ? 0.215 -9.833 5.655 1.00 96.56 94 PHE A O 1
ATOM 709 N N . LEU A 1 95 ? 1.681 -11.104 4.526 1.00 95.31 95 LEU A N 1
ATOM 710 C CA . LEU A 1 95 ? 1.045 -12.375 4.902 1.00 95.31 95 LEU A CA 1
ATOM 711 C C . LEU A 1 95 ? 1.005 -12.565 6.426 1.00 95.31 95 LEU A C 1
ATOM 713 O O . LEU A 1 95 ? 0.020 -13.063 6.965 1.00 95.31 95 LEU A O 1
ATOM 717 N N . HIS A 1 96 ? 2.068 -12.162 7.122 1.00 93.38 96 HIS A N 1
ATOM 718 C CA . HIS A 1 96 ? 2.175 -12.321 8.570 1.00 93.38 96 HIS A CA 1
ATOM 719 C C . HIS A 1 96 ? 1.444 -11.240 9.371 1.00 93.38 96 HIS A C 1
ATOM 721 O O . HIS A 1 96 ? 0.883 -11.552 10.419 1.00 93.38 96 HIS A O 1
ATOM 727 N N . LEU A 1 97 ? 1.476 -9.988 8.912 1.00 91.69 97 LEU A N 1
ATOM 728 C CA . LEU A 1 97 ? 0.940 -8.845 9.653 1.00 91.69 97 LEU A CA 1
ATOM 729 C C . LEU A 1 97 ? -0.514 -8.532 9.314 1.00 91.69 97 LEU A C 1
ATOM 731 O O . LEU A 1 97 ? -1.264 -8.101 10.182 1.00 91.69 97 LEU A O 1
ATOM 735 N N . VAL A 1 98 ? -0.897 -8.704 8.049 1.00 94.44 98 VAL A N 1
ATOM 736 C CA . VAL A 1 98 ? -2.151 -8.156 7.528 1.00 94.44 98 VAL A CA 1
ATOM 737 C C . VAL A 1 98 ? -3.126 -9.263 7.165 1.00 94.44 98 VAL A C 1
ATOM 739 O O . VAL A 1 98 ? -4.271 -9.210 7.612 1.00 94.44 98 VAL A O 1
ATOM 742 N N . LEU A 1 99 ? -2.685 -10.285 6.419 1.00 94.62 99 LEU A N 1
ATOM 743 C CA . LEU A 1 99 ? -3.581 -11.273 5.800 1.00 94.62 99 LEU A CA 1
ATOM 744 C C . LEU A 1 99 ? -4.520 -11.966 6.799 1.00 94.62 99 LEU A C 1
ATOM 746 O O . LEU A 1 99 ? -5.691 -12.165 6.495 1.00 94.62 99 LEU A O 1
ATOM 750 N N . SER A 1 100 ? -4.032 -12.304 7.993 1.00 92.44 100 SER A N 1
ATOM 751 C CA . SER A 1 100 ? -4.826 -12.965 9.042 1.00 92.44 100 SER A CA 1
ATOM 752 C C . SER A 1 100 ? -5.943 -12.091 9.626 1.00 92.44 100 SER A C 1
ATOM 754 O O . SER A 1 100 ? -6.867 -12.618 10.241 1.00 92.44 100 SER A O 1
ATOM 756 N N . SER A 1 101 ? -5.857 -10.772 9.441 1.00 93.75 101 SER A N 1
ATOM 757 C CA . SER A 1 101 ? -6.789 -9.774 9.974 1.00 93.75 101 SER A CA 1
ATOM 758 C C . SER A 1 101 ? -7.616 -9.060 8.900 1.00 93.75 101 SER A C 1
ATOM 760 O O . SER A 1 101 ? -8.405 -8.178 9.244 1.00 93.75 101 SER A O 1
ATOM 762 N N . LEU A 1 102 ? -7.444 -9.423 7.622 1.00 94.62 102 LEU A N 1
ATOM 763 C CA . LEU A 1 102 ? -8.223 -8.855 6.523 1.00 94.62 102 LEU A CA 1
ATOM 764 C C . LEU A 1 102 ? -9.703 -9.216 6.665 1.00 94.62 102 LEU A C 1
ATOM 766 O O . LEU A 1 102 ? -10.063 -10.382 6.826 1.00 94.62 102 LEU A O 1
ATOM 770 N N . GLY A 1 103 ? -10.556 -8.206 6.557 1.00 93.94 103 GLY A N 1
ATOM 771 C CA . GLY A 1 103 ? -12.000 -8.332 6.434 1.00 93.94 103 GLY A CA 1
ATOM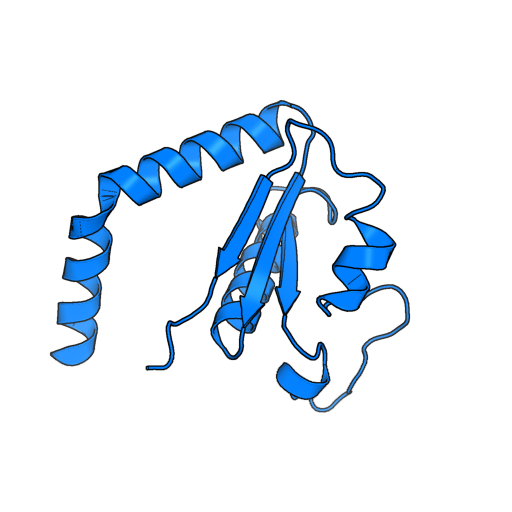 772 C C . GLY A 1 103 ? -12.510 -7.881 5.065 1.00 93.94 103 GLY A C 1
ATOM 773 O O . GLY A 1 103 ? -11.793 -7.298 4.257 1.00 93.94 103 GLY A O 1
ATOM 774 N N . ASP A 1 104 ? -13.807 -8.082 4.839 1.00 94.69 104 ASP A N 1
ATOM 775 C CA . ASP A 1 104 ? -14.499 -7.863 3.553 1.00 94.69 104 ASP A CA 1
ATOM 776 C C . ASP A 1 104 ? -14.539 -6.405 3.065 1.00 94.69 104 ASP A C 1
ATOM 778 O O . ASP A 1 104 ? -15.139 -6.079 2.038 1.00 94.69 104 ASP A O 1
ATOM 782 N N . HIS A 1 105 ? -14.014 -5.486 3.863 1.00 95.56 105 HIS A N 1
ATOM 783 C CA . HIS A 1 105 ? -14.024 -4.056 3.590 1.00 95.56 105 HIS A CA 1
ATOM 784 C C . HIS A 1 105 ? -12.621 -3.479 3.486 1.00 95.56 105 HIS A C 1
ATOM 786 O O . HIS A 1 105 ? -12.507 -2.316 3.121 1.00 95.56 105 HIS A O 1
ATOM 792 N N . ASP A 1 106 ? -11.592 -4.276 3.779 1.00 96.94 106 ASP A N 1
ATOM 793 C CA . ASP A 1 106 ? -10.219 -3.914 3.473 1.00 96.94 106 ASP A CA 1
ATOM 794 C C . ASP A 1 106 ? -9.984 -4.047 1.964 1.00 96.94 106 ASP A C 1
ATOM 796 O O . ASP A 1 106 ? -10.606 -4.860 1.273 1.00 96.94 106 ASP A O 1
ATOM 800 N N . MET A 1 107 ? -9.069 -3.242 1.442 1.00 97.25 107 MET A N 1
ATOM 801 C CA . MET A 1 107 ? -8.739 -3.227 0.025 1.00 97.25 107 MET A CA 1
ATOM 802 C C . MET A 1 107 ? -7.281 -3.611 -0.180 1.00 97.25 107 MET A C 1
ATOM 804 O O . MET A 1 107 ? -6.390 -3.040 0.440 1.00 97.25 107 MET A O 1
ATOM 808 N N . VAL A 1 108 ? -7.031 -4.544 -1.097 1.00 97.81 108 VAL A N 1
ATOM 809 C CA . VAL A 1 108 ? -5.678 -4.922 -1.517 1.00 97.81 108 VAL A CA 1
ATOM 810 C C . VAL A 1 108 ? -5.538 -4.644 -3.008 1.00 97.81 108 VAL A C 1
ATOM 812 O O . VAL A 1 108 ? -6.260 -5.216 -3.824 1.00 97.81 108 VAL A O 1
ATOM 815 N N . LEU A 1 109 ? -4.614 -3.758 -3.366 1.00 97.31 109 LEU A N 1
ATOM 816 C CA . LEU A 1 109 ? -4.304 -3.388 -4.740 1.00 97.31 109 LEU A CA 1
ATOM 817 C C . LEU A 1 109 ? -2.994 -4.047 -5.165 1.00 97.31 109 LEU A C 1
ATOM 819 O O . LEU A 1 109 ? -1.950 -3.821 -4.559 1.00 97.31 109 LEU A O 1
ATOM 823 N N . LEU A 1 110 ? -3.050 -4.842 -6.233 1.00 97.25 110 LEU A N 1
ATOM 824 C CA . LEU A 1 110 ? -1.874 -5.469 -6.825 1.00 97.25 110 LEU A CA 1
ATOM 825 C C . LEU A 1 110 ? -1.353 -4.602 -7.974 1.00 97.25 110 LEU A C 1
ATOM 827 O O . LEU A 1 110 ? -2.098 -4.299 -8.905 1.00 97.25 110 LEU A O 1
ATOM 831 N N . ILE A 1 111 ? -0.069 -4.243 -7.931 1.00 95.31 111 ILE A N 1
ATOM 832 C CA . ILE A 1 111 ? 0.584 -3.389 -8.928 1.00 95.31 111 ILE A CA 1
ATOM 833 C C . ILE A 1 111 ? 1.761 -4.151 -9.545 1.00 95.31 111 ILE A C 1
ATOM 835 O O . ILE A 1 111 ? 2.829 -4.291 -8.949 1.00 95.31 111 ILE A O 1
ATOM 839 N N . TYR A 1 112 ? 1.566 -4.668 -10.754 1.00 95.06 112 TYR A N 1
ATOM 840 C CA . TYR A 1 112 ? 2.555 -5.488 -11.449 1.00 95.06 112 TYR A CA 1
ATOM 841 C C . TYR A 1 112 ? 2.523 -5.235 -12.954 1.00 95.06 112 TYR A C 1
ATOM 843 O O . TYR A 1 112 ? 1.560 -4.693 -13.496 1.00 95.06 112 TYR A O 1
ATOM 851 N N . THR A 1 113 ? 3.586 -5.646 -13.637 1.00 92.50 113 THR A N 1
ATOM 852 C CA . THR A 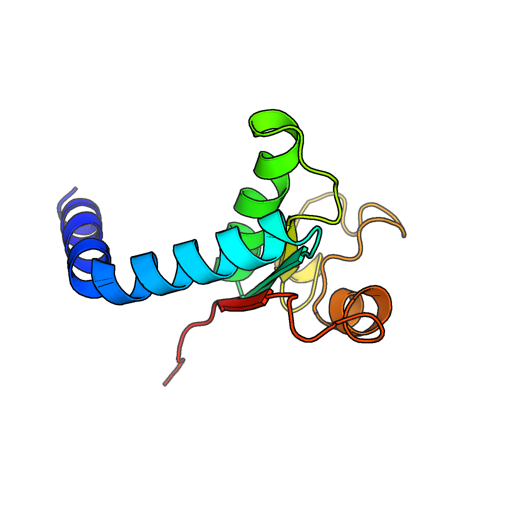1 113 ? 3.622 -5.714 -15.097 1.00 92.50 113 THR A CA 1
ATOM 853 C C . THR A 1 113 ? 3.477 -7.160 -15.546 1.00 92.50 113 THR A C 1
ATOM 855 O O . THR A 1 113 ? 3.955 -8.086 -14.892 1.00 92.50 113 THR A O 1
ATOM 858 N N . GLN A 1 114 ? 2.827 -7.367 -16.688 1.00 86.06 114 GLN A N 1
ATOM 859 C CA . GLN A 1 114 ? 2.883 -8.652 -17.370 1.00 86.06 114 GLN A CA 1
ATOM 860 C C . GLN A 1 114 ? 4.212 -8.712 -18.128 1.00 86.06 114 GLN A C 1
ATOM 862 O O . GLN A 1 114 ? 4.386 -8.051 -19.151 1.00 86.06 114 GLN A O 1
ATOM 867 N N . THR A 1 115 ? 5.183 -9.452 -17.604 1.00 73.94 115 THR A N 1
ATOM 868 C CA . THR A 1 115 ? 6.342 -9.863 -18.399 1.00 73.94 115 THR A CA 1
ATOM 869 C C . THR A 1 115 ? 5.893 -11.001 -19.307 1.00 73.94 115 THR A C 1
ATOM 871 O O . THR A 1 115 ? 5.490 -12.051 -18.803 1.00 73.94 115 THR A O 1
ATOM 874 N N . GLY A 1 116 ? 5.875 -10.744 -20.617 1.00 47.56 116 GLY A N 1
ATOM 875 C CA . GLY A 1 116 ? 5.608 -11.755 -21.644 1.00 47.56 116 GLY A CA 1
ATOM 876 C C . GLY A 1 116 ? 6.712 -12.795 -21.761 1.00 47.56 116 GLY A C 1
ATOM 877 O O . GLY A 1 116 ? 7.847 -12.506 -21.318 1.00 47.56 116 GLY A O 1
#

Nearest PDB structures (foldseek):
  3w0l-assembly2_D  TM=9.734E-01  e=2.623E-08  Xenopus laevis
  3w0l-assembly1_B  TM=9.700E-01  e=5.766E-08  Xenopus laevis
  4mqu-assembly2_B  TM=9.065E-01  e=1.181E-06  Homo sapiens
  1nri-assembly1_A-2  TM=6.961E-01  e=8.996E-05  Haemophilus influenzae
  4m0d-assembly1_A  TM=5.946E-01  e=4.958E-04  Haemophilus influenzae Rd KW20

Radius of gyration: 15.33 Å; Cα contacts (8 Å, |Δi|>4): 145; chains: 1; bounding box: 38×28×39 Å

Foldseek 3Di:
DVVVVVVVVVVVVCVVVVVVVVVLLVQLVVVVHAEEEEEEAVQLVVQQVVLVVCCVPPVDDNRRRYTAYAPGQVRVVDPVGDPDDVDHRYPVSCVVPPVVPDDPSYHYHYYYDDDD

InterPro domains:
  IPR001347 SIS domain [PS51464] (25-116)
  IPR040190 N-acetylmuramic acid 6-phosphate etherase/glucokinase regulatory protein [PTHR10088] (1-114)
  IPR046348 SIS domain superfamily [SSF53697] (16-111)
  IPR054017 Glucokinase regulatory protein, second SIS domain [PF22198] (12-113)

Secondary structure (DSSP, 8-state):
-HHHHHHHHHHHTTHHHHHHHHHHHHHHHHTT--EEEEE-THHHHHHHHHHHHHHHHH---TTTEEEEETTTHHHHT-TT----SS---BHHHHHHHTGGG--TT-EEEEE-----

Mean predicted aligned error: 4.85 Å

pLDDT: mean 90.82, std 11.01, range [47.56, 98.19]

Solvent-accessible surface area (backbone atoms only — not comparable to full-atom values): 6574 Å² total; per-residue (Å²): 111,74,72,63,58,54,59,62,53,57,59,63,76,41,44,68,62,51,49,55,51,51,51,51,48,50,55,11,47,75,67,79,30,28,38,35,33,46,12,44,68,74,50,5,53,51,34,36,53,58,26,64,48,39,34,85,72,70,70,45,56,81,73,40,37,36,34,20,19,47,75,19,50,76,64,68,65,54,94,79,52,75,85,53,87,86,64,56,36,18,52,68,32,40,55,74,73,42,58,86,72,65,53,99,52,45,43,79,46,79,40,75,78,88,82,128

Organism: Champsocephalus gunnari (NCBI:txid52237)